Protein AF-A0A4Q5QT66-F1 (afdb_monomer)

Foldseek 3Di:
DDDDDPPDDPPFPKDKDAAQAWDKDFAAPDPPFQWWFWPDKPDPPDPTDIDGHRDIDTAHHRMMIMTTTDD

Secondary structure (DSSP, 8-state):
-PPPPPS------EEEEEESS-EEEEPP--TT--EEEEEEES-TT-----B-TT-EEEE-TTEEEEEEEE-

Sequence (71 aa):
MARSTPEYEAPNTVLVHGAETTAAVTLARADGVVSWEPLWSSHDSAELRPLEPGAEVLVSASKVVIFWAVS

Mean predicted aligned error: 8.57 Å

Radius of gyration: 13.85 Å; Cα contacts (8 Å, |Δi|>4): 134; chains: 1; bounding box: 28×31×35 Å

Structure (mmCIF, N/CA/C/O backbone):
data_AF-A0A4Q5QT66-F1
#
_entry.id   AF-A0A4Q5QT66-F1
#
loop_
_atom_site.group_PDB
_atom_site.id
_atom_site.type_symbol
_atom_site.label_atom_id
_atom_site.label_alt_id
_atom_site.label_comp_id
_atom_site.label_asym_id
_atom_site.label_entity_id
_atom_site.label_seq_id
_atom_site.pdbx_PDB_ins_code
_atom_site.Cartn_x
_atom_site.Cartn_y
_atom_site.Cartn_z
_atom_site.occupancy
_atom_site.B_iso_or_equiv
_atom_site.auth_seq_id
_atom_site.auth_comp_id
_atom_site.auth_asym_id
_atom_site.auth_atom_id
_atom_site.pdbx_PDB_model_num
ATOM 1 N N . MET A 1 1 ? 1.655 24.747 21.859 1.00 34.47 1 MET A N 1
ATOM 2 C CA . MET A 1 1 ? 0.705 23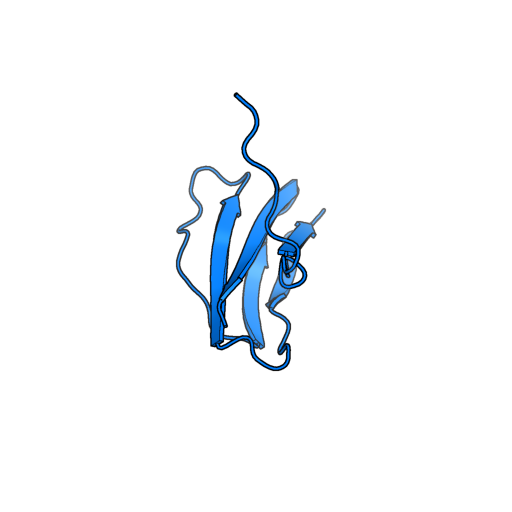.963 22.673 1.00 34.47 1 MET A CA 1
ATOM 3 C C . MET A 1 1 ? 0.582 22.596 22.030 1.00 34.47 1 MET A C 1
ATOM 5 O O . MET A 1 1 ? 0.195 22.537 20.872 1.00 34.47 1 MET A O 1
ATOM 9 N N . ALA A 1 2 ? 1.004 21.537 22.719 1.00 34.22 2 ALA A N 1
ATOM 10 C CA . ALA A 1 2 ? 0.829 20.167 22.244 1.00 34.22 2 ALA A CA 1
ATOM 11 C C . ALA A 1 2 ? -0.588 19.713 22.619 1.00 34.22 2 ALA A C 1
ATOM 13 O O . ALA A 1 2 ? -0.971 19.804 23.784 1.00 34.22 2 ALA A O 1
ATOM 14 N N . ARG A 1 3 ? -1.384 19.318 21.623 1.00 41.69 3 ARG A N 1
ATOM 15 C CA . ARG A 1 3 ? -2.728 18.768 21.812 1.00 41.69 3 ARG A CA 1
ATOM 16 C C . ARG A 1 3 ? -2.567 17.272 22.068 1.00 41.69 3 ARG A C 1
ATOM 18 O O . ARG A 1 3 ? -1.938 16.603 21.256 1.00 41.69 3 ARG A O 1
ATOM 25 N N . SER A 1 4 ? -3.073 16.793 23.204 1.00 37.59 4 SER A N 1
ATOM 26 C CA . SER A 1 4 ? -3.063 15.379 23.583 1.00 37.59 4 SER A CA 1
ATOM 27 C C . SER A 1 4 ? -3.608 14.506 22.454 1.00 37.59 4 SER A C 1
ATOM 29 O O . SER A 1 4 ? -4.667 14.808 21.899 1.00 37.59 4 SER A O 1
ATOM 31 N N . THR A 1 5 ? -2.881 13.443 22.122 1.00 43.56 5 THR A N 1
ATOM 32 C CA . THR A 1 5 ? -3.357 12.342 21.283 1.00 43.56 5 THR A CA 1
ATOM 33 C C . THR A 1 5 ? -4.599 11.748 21.955 1.00 43.56 5 THR A C 1
ATOM 35 O O . THR A 1 5 ? -4.505 11.417 23.139 1.00 43.56 5 THR A O 1
ATOM 38 N N . PRO A 1 6 ? -5.764 11.659 21.288 1.00 47.69 6 PRO A N 1
ATOM 39 C CA . PRO A 1 6 ? -6.913 10.988 21.879 1.00 47.69 6 PRO A CA 1
ATOM 40 C C . PRO A 1 6 ? -6.566 9.511 22.107 1.00 47.69 6 PRO A C 1
ATOM 42 O O . PRO A 1 6 ? -5.995 8.864 21.234 1.00 47.69 6 PRO A O 1
ATOM 45 N N . GLU A 1 7 ? -6.923 8.987 23.278 1.00 46.00 7 GLU A N 1
ATOM 46 C CA . GLU A 1 7 ? -6.697 7.618 23.780 1.00 46.00 7 GLU A CA 1
ATOM 47 C C . GLU A 1 7 ? -7.271 6.461 22.925 1.00 46.00 7 GLU A C 1
ATOM 49 O O . GLU A 1 7 ? -7.240 5.303 23.340 1.00 46.00 7 GLU A O 1
ATOM 54 N N . TYR A 1 8 ? -7.753 6.755 21.719 1.00 45.25 8 TYR A N 1
ATOM 55 C CA . TYR A 1 8 ? -8.158 5.799 20.693 1.00 45.25 8 TYR A CA 1
ATOM 56 C C . TYR A 1 8 ? -7.608 6.258 19.339 1.00 45.25 8 TYR A C 1
ATOM 58 O O . TYR A 1 8 ? -8.323 6.791 18.493 1.00 45.25 8 TYR A O 1
ATOM 66 N N . GLU A 1 9 ? -6.309 6.073 19.127 1.00 38.91 9 GLU A N 1
ATOM 67 C CA . GLU A 1 9 ? -5.769 6.061 17.774 1.00 38.91 9 GLU A CA 1
ATOM 68 C C . GLU A 1 9 ? -5.998 4.639 17.255 1.00 38.91 9 GLU A C 1
ATOM 70 O O . GLU A 1 9 ? -5.363 3.690 17.723 1.00 38.91 9 GLU A O 1
ATOM 75 N N . ALA A 1 10 ? -6.978 4.458 16.361 1.00 51.06 10 ALA A N 1
ATOM 76 C CA . ALA A 1 10 ? -7.059 3.219 15.593 1.00 51.06 10 ALA A CA 1
ATOM 77 C C . ALA A 1 10 ? -5.658 2.965 15.014 1.00 51.06 10 ALA A C 1
ATOM 79 O O . ALA A 1 10 ? -5.043 3.931 14.557 1.00 51.06 10 ALA A O 1
ATOM 80 N N . PRO A 1 11 ? -5.105 1.739 15.089 1.00 52.31 11 PRO A N 1
ATOM 81 C CA . PRO A 1 11 ? -3.747 1.489 14.633 1.00 52.31 11 PRO A CA 1
ATOM 82 C C . PRO A 1 11 ? -3.631 2.007 13.203 1.00 52.31 11 PRO A C 1
ATOM 84 O O . PRO A 1 11 ? -4.293 1.480 12.307 1.00 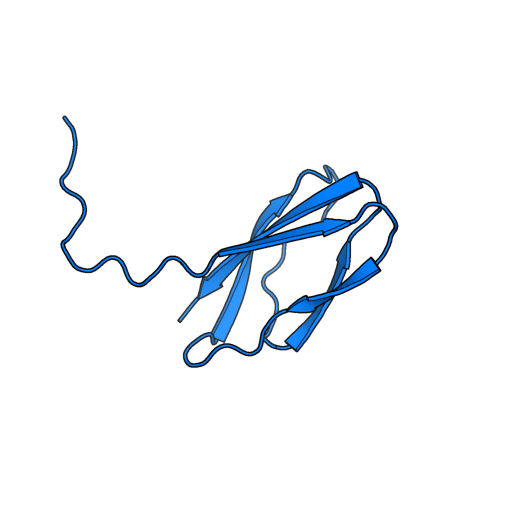52.31 11 PRO A O 1
ATOM 87 N N . ASN A 1 12 ? -2.848 3.078 13.026 1.00 52.91 12 ASN A N 1
ATOM 88 C CA . ASN A 1 12 ? -2.627 3.710 11.735 1.00 52.91 12 ASN A CA 1
ATOM 89 C C . ASN A 1 12 ? -2.109 2.618 10.805 1.00 52.91 12 ASN A C 1
ATOM 91 O O . ASN A 1 12 ? -0.953 2.200 10.897 1.00 52.91 12 ASN A O 1
ATOM 95 N N . THR A 1 13 ? -2.997 2.085 9.971 1.00 69.19 13 THR A N 1
ATOM 96 C CA . THR A 1 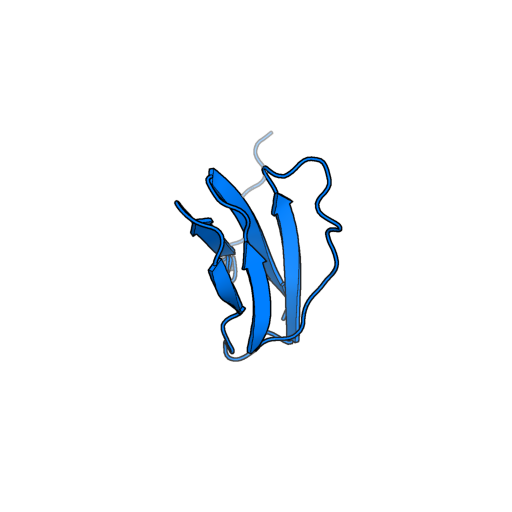13 ? -2.657 0.972 9.100 1.00 69.19 13 THR A CA 1
ATOM 97 C C . THR A 1 13 ? -1.978 1.595 7.896 1.00 69.19 13 THR A C 1
ATOM 99 O O . THR A 1 13 ? -2.615 2.045 6.947 1.00 69.19 13 THR A O 1
ATOM 102 N N . VAL A 1 14 ? -0.659 1.718 8.016 1.00 66.88 14 VAL A N 1
ATOM 103 C CA . VAL A 1 14 ? 0.213 2.284 6.996 1.00 66.88 14 VAL A CA 1
ATOM 104 C C . VAL A 1 14 ? 0.877 1.141 6.250 1.00 66.88 14 VAL A C 1
ATOM 106 O O . VAL A 1 14 ? 1.491 0.261 6.856 1.00 66.88 14 VAL A O 1
ATOM 109 N N . LEU A 1 15 ? 0.779 1.171 4.927 1.00 72.75 15 LEU A N 1
ATOM 110 C CA . LEU A 1 15 ? 1.428 0.216 4.042 1.00 72.75 15 LEU A CA 1
ATOM 111 C C . LEU A 1 15 ? 2.510 0.948 3.246 1.00 72.75 15 LEU A C 1
ATOM 113 O O . LEU A 1 15 ? 2.240 1.922 2.543 1.00 72.75 15 LEU A O 1
ATOM 117 N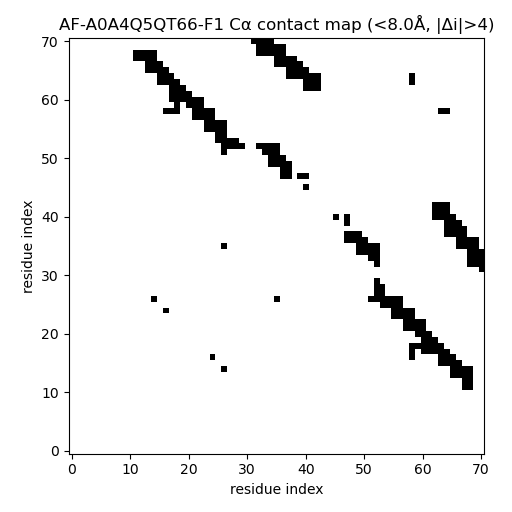 N . VAL A 1 16 ? 3.756 0.502 3.413 1.00 77.56 16 VAL A N 1
ATOM 118 C CA . VAL A 1 16 ? 4.944 1.102 2.799 1.00 77.56 16 VAL A CA 1
ATOM 119 C C . VAL A 1 16 ? 5.589 0.072 1.895 1.00 77.56 16 VAL A C 1
ATOM 121 O O . VAL A 1 16 ? 5.995 -0.994 2.360 1.00 77.56 16 VAL A O 1
ATOM 124 N N . HIS A 1 17 ? 5.745 0.410 0.620 1.00 78.50 17 HIS A N 1
ATOM 125 C CA . HIS A 1 17 ? 6.492 -0.426 -0.312 1.00 78.50 17 HIS A CA 1
ATOM 126 C C . HIS A 1 17 ? 7.628 0.349 -0.938 1.00 78.50 17 HIS A C 1
ATOM 128 O O . HIS A 1 17 ? 7.400 1.356 -1.602 1.00 78.50 17 HIS A O 1
ATOM 134 N N . GLY A 1 18 ? 8.837 -0.166 -0.731 1.00 76.06 18 GLY A N 1
ATOM 135 C CA . GLY A 1 18 ? 10.017 0.142 -1.520 1.00 76.06 18 GLY A CA 1
ATOM 136 C C . GLY A 1 18 ? 10.427 -1.098 -2.299 1.00 76.06 18 GLY A C 1
ATOM 137 O O . GLY A 1 18 ? 10.389 -2.200 -1.753 1.00 76.06 18 GLY A O 1
ATOM 138 N N . ALA A 1 19 ? 10.803 -0.932 -3.562 1.00 75.56 19 ALA A N 1
ATOM 139 C CA . ALA A 1 19 ? 11.242 -2.046 -4.391 1.00 75.56 19 ALA A CA 1
ATOM 140 C C . ALA A 1 19 ? 12.627 -1.749 -4.977 1.00 75.56 19 ALA A C 1
ATOM 142 O O . ALA A 1 19 ? 12.848 -0.674 -5.527 1.00 75.56 19 ALA A O 1
ATOM 143 N N . GLU A 1 20 ? 13.583 -2.675 -4.852 1.00 79.31 20 GLU A N 1
ATOM 144 C CA . GLU A 1 20 ? 14.917 -2.530 -5.471 1.00 79.31 20 GLU A CA 1
ATOM 145 C C . GLU A 1 20 ? 14.851 -2.666 -6.998 1.00 79.31 20 GLU A C 1
ATOM 147 O O . GLU A 1 20 ? 15.650 -2.083 -7.725 1.00 79.31 20 GLU A O 1
ATOM 152 N N . THR A 1 21 ? 13.849 -3.399 -7.481 1.00 84.12 21 THR A N 1
ATOM 153 C CA . THR A 1 21 ? 13.494 -3.553 -8.893 1.00 84.12 21 THR A CA 1
ATOM 154 C C . THR A 1 21 ? 12.037 -3.152 -9.090 1.00 84.12 21 THR A C 1
ATOM 156 O O . THR A 1 21 ? 11.296 -3.033 -8.119 1.00 84.12 21 THR A O 1
ATOM 159 N N . THR A 1 22 ? 11.606 -2.920 -10.329 1.00 86.94 22 THR A N 1
ATOM 160 C CA . THR A 1 22 ? 10.188 -2.644 -10.579 1.00 86.94 22 THR A CA 1
ATOM 161 C C . THR A 1 22 ? 9.363 -3.891 -10.279 1.00 86.94 22 THR A C 1
ATOM 163 O O . THR A 1 22 ? 9.584 -4.933 -10.895 1.00 86.94 22 THR A O 1
ATOM 166 N N . ALA A 1 23 ? 8.413 -3.778 -9.353 1.00 85.81 23 ALA A N 1
ATOM 167 C CA . ALA A 1 23 ? 7.616 -4.901 -8.882 1.00 85.81 23 ALA A CA 1
ATOM 168 C C . ALA A 1 23 ? 6.135 -4.540 -8.801 1.00 85.81 23 ALA A C 1
ATOM 170 O O . ALA A 1 23 ? 5.763 -3.429 -8.421 1.00 85.81 23 ALA A O 1
ATOM 171 N N . ALA A 1 24 ? 5.295 -5.509 -9.148 1.00 88.81 24 ALA A N 1
ATOM 172 C CA . ALA A 1 24 ? 3.872 -5.437 -8.894 1.00 88.81 24 ALA A CA 1
ATOM 173 C C . ALA A 1 24 ? 3.607 -5.820 -7.434 1.00 88.81 24 ALA A C 1
ATOM 175 O O . ALA A 1 24 ? 4.098 -6.840 -6.946 1.00 88.81 24 ALA A O 1
ATOM 176 N N . VAL A 1 25 ? 2.863 -4.978 -6.731 1.00 86.88 25 VAL A N 1
ATOM 177 C CA . VAL A 1 25 ? 2.563 -5.124 -5.312 1.00 86.88 25 VAL A CA 1
ATOM 178 C C . VAL A 1 25 ? 1.058 -5.174 -5.127 1.00 86.88 25 VAL A C 1
ATOM 180 O O . VAL A 1 25 ? 0.347 -4.264 -5.543 1.00 86.88 25 VAL A O 1
ATOM 183 N N . THR A 1 26 ? 0.571 -6.219 -4.466 1.00 90.75 26 THR A N 1
ATOM 184 C CA . THR A 1 26 ? -0.839 -6.330 -4.092 1.00 90.75 26 THR A CA 1
ATOM 185 C C . THR A 1 26 ? -1.089 -5.613 -2.769 1.00 90.75 26 THR A C 1
ATOM 187 O O . THR A 1 26 ? -0.493 -5.962 -1.749 1.00 90.75 26 THR A O 1
ATOM 190 N N . LEU A 1 27 ? -2.000 -4.641 -2.766 1.00 89.06 27 LEU A N 1
ATOM 191 C CA . LEU A 1 27 ? -2.444 -3.974 -1.545 1.00 89.06 27 LEU A CA 1
ATOM 192 C C . LEU A 1 27 ? -3.218 -4.959 -0.669 1.00 89.06 27 LEU A C 1
ATOM 194 O O . LEU A 1 27 ? -4.083 -5.690 -1.153 1.00 89.06 27 LEU A O 1
ATOM 198 N N . ALA A 1 28 ? -2.910 -4.998 0.624 1.00 85.75 28 ALA A N 1
ATOM 199 C CA . ALA A 1 28 ? -3.495 -5.987 1.518 1.00 85.75 28 ALA A CA 1
ATOM 200 C C . ALA A 1 28 ? -5.028 -5.860 1.589 1.00 85.75 28 ALA A C 1
ATOM 202 O O . ALA A 1 28 ? -5.585 -4.762 1.651 1.00 85.75 28 ALA A O 1
ATOM 203 N N . ARG A 1 29 ? -5.717 -7.006 1.615 1.00 88.25 29 ARG A N 1
ATOM 204 C CA . ARG A 1 29 ? -7.133 -7.085 1.996 1.00 88.25 29 ARG A CA 1
ATOM 205 C C . ARG A 1 29 ? -7.204 -7.180 3.516 1.00 88.25 29 ARG A C 1
ATOM 207 O O . ARG A 1 29 ? -7.132 -8.277 4.062 1.00 88.25 29 ARG A O 1
ATOM 214 N N . ALA A 1 30 ? -7.235 -6.030 4.176 1.00 82.88 30 ALA A N 1
ATOM 215 C CA . ALA A 1 30 ? -7.360 -5.934 5.625 1.00 82.88 30 ALA A CA 1
ATOM 216 C C . ALA A 1 30 ? -8.835 -5.765 6.024 1.00 82.88 30 ALA A C 1
ATOM 218 O O . ALA A 1 30 ? -9.596 -5.094 5.328 1.00 82.88 30 ALA A O 1
ATOM 219 N N . ASP A 1 31 ? -9.236 -6.401 7.126 1.00 82.56 31 ASP A N 1
ATOM 220 C CA . ASP A 1 31 ? -10.603 -6.307 7.648 1.00 82.56 31 ASP A CA 1
ATOM 221 C C . ASP A 1 31 ? -10.920 -4.865 8.068 1.00 82.56 31 ASP A C 1
ATOM 223 O O . ASP A 1 31 ? -10.084 -4.193 8.672 1.00 82.56 31 ASP A O 1
ATOM 227 N N . GLY A 1 32 ? -12.103 -4.375 7.695 1.00 84.69 32 GLY A N 1
ATOM 228 C CA . GLY A 1 32 ? -12.510 -2.992 7.949 1.00 84.69 32 GLY A CA 1
ATOM 229 C C . GLY A 1 32 ? -11.812 -1.935 7.086 1.00 84.69 32 GLY A C 1
ATOM 230 O O . GLY A 1 32 ? -12.069 -0.757 7.292 1.00 84.69 32 GLY A O 1
ATOM 231 N N . VAL A 1 33 ? -10.957 -2.302 6.125 1.00 87.50 33 VAL A N 1
ATOM 232 C CA . VAL A 1 33 ? -10.376 -1.344 5.168 1.00 87.50 33 VAL A CA 1
ATOM 233 C C . VAL A 1 33 ? -11.231 -1.300 3.908 1.00 87.50 33 VAL A C 1
ATOM 235 O O . VAL A 1 33 ? -11.375 -2.312 3.222 1.00 87.50 33 VAL A O 1
ATOM 238 N N . VAL A 1 34 ? -11.779 -0.128 3.590 1.00 91.19 34 VAL A N 1
ATOM 239 C CA . VAL A 1 34 ? -12.584 0.108 2.381 1.00 91.19 34 VAL A CA 1
ATOM 240 C C . VAL A 1 34 ? -11.752 0.671 1.234 1.00 91.19 34 VAL A C 1
ATOM 242 O O . VAL A 1 34 ? -12.057 0.401 0.078 1.00 91.19 34 VAL A O 1
ATOM 245 N N . SER A 1 35 ? -10.677 1.403 1.528 1.00 91.69 35 SER A N 1
ATOM 246 C CA . SER A 1 35 ? -9.747 1.894 0.512 1.00 91.69 35 SER A CA 1
ATOM 247 C C . SER A 1 35 ? -8.352 2.152 1.081 1.00 91.69 35 SER A C 1
ATOM 249 O O . SER A 1 35 ? -8.153 2.318 2.284 1.00 91.69 35 SER A O 1
ATOM 251 N N . TRP A 1 36 ? -7.372 2.173 0.186 1.00 90.88 36 TRP A N 1
ATOM 252 C CA . TRP A 1 36 ? -6.003 2.592 0.438 1.00 90.88 36 TRP A CA 1
ATOM 253 C C . TRP A 1 36 ? -5.770 3.909 -0.280 1.00 90.88 36 TRP A C 1
ATOM 255 O O . TRP A 1 36 ? -5.656 3.916 -1.510 1.00 90.88 36 TRP A O 1
ATOM 265 N N . GLU A 1 37 ? -5.676 5.022 0.445 1.00 92.25 37 GLU A N 1
ATOM 266 C CA . GLU A 1 37 ? -5.301 6.278 -0.207 1.00 92.25 37 GLU A CA 1
ATOM 267 C C . GLU A 1 37 ? -3.789 6.513 -0.128 1.00 92.25 37 GLU A C 1
ATOM 269 O O . GLU A 1 37 ? -3.145 6.274 0.897 1.00 92.25 37 GLU A O 1
ATOM 274 N N . PRO A 1 38 ? -3.175 6.950 -1.228 1.00 90.19 38 PRO A N 1
ATOM 275 C CA . PRO A 1 38 ? -1.769 7.287 -1.237 1.00 90.19 38 PRO A CA 1
ATOM 276 C C . PRO A 1 38 ? -1.534 8.553 -0.420 1.00 90.19 38 PRO A C 1
ATOM 278 O O . PRO A 1 38 ? -2.021 9.630 -0.753 1.00 90.19 38 PRO A O 1
ATOM 281 N N . LEU A 1 39 ? -0.726 8.419 0.623 1.00 89.06 39 LEU A N 1
ATOM 282 C CA . LEU A 1 39 ? -0.300 9.528 1.464 1.00 89.06 39 LEU A CA 1
ATOM 283 C C . LEU A 1 39 ? 0.908 10.246 0.855 1.00 89.06 39 LEU A C 1
ATOM 285 O O . LEU A 1 39 ? 1.017 11.469 0.921 1.00 89.06 39 LEU A O 1
ATOM 289 N N . TRP A 1 40 ? 1.842 9.481 0.286 1.00 89.25 40 TRP A N 1
ATOM 290 C CA . TRP A 1 40 ? 3.085 10.019 -0.257 1.00 89.25 40 TRP A CA 1
ATOM 291 C C . TRP A 1 40 ? 3.761 9.044 -1.223 1.00 89.25 40 TRP A C 1
ATOM 293 O O . TRP A 1 40 ? 3.652 7.825 -1.081 1.00 89.25 40 TRP A O 1
ATOM 303 N N . SER A 1 41 ? 4.533 9.577 -2.168 1.00 88.12 41 SER A N 1
ATOM 304 C CA .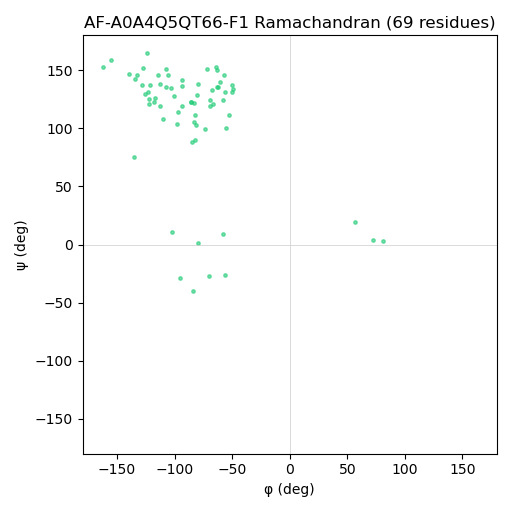 SER A 1 41 ? 5.460 8.793 -2.979 1.00 88.12 41 SER A CA 1
ATOM 305 C C . SER A 1 41 ? 6.780 9.529 -3.193 1.00 88.12 41 SER A C 1
ATOM 307 O O . SER A 1 41 ? 6.799 10.746 -3.351 1.00 88.12 41 SER A O 1
ATOM 309 N N . SER A 1 42 ? 7.880 8.774 -3.276 1.00 87.94 42 SER A N 1
ATOM 310 C CA . SER A 1 42 ? 9.176 9.283 -3.745 1.00 87.94 42 SER A CA 1
ATOM 311 C C . SER A 1 42 ? 9.277 9.367 -5.275 1.00 87.94 42 SER A C 1
ATOM 313 O O . SER A 1 42 ? 10.341 9.673 -5.828 1.00 87.94 42 SER A O 1
ATOM 315 N N . HIS A 1 43 ? 8.208 9.011 -5.987 1.00 85.75 43 HIS A N 1
ATOM 316 C CA . HIS A 1 43 ? 8.108 9.113 -7.433 1.00 85.75 43 HIS A CA 1
ATOM 317 C C . HIS A 1 43 ? 7.364 10.403 -7.796 1.00 85.75 43 HIS A C 1
ATOM 319 O O . HIS A 1 43 ? 6.145 10.464 -7.681 1.00 85.75 43 HIS A O 1
ATOM 325 N N . ASP A 1 44 ? 8.100 11.423 -8.250 1.00 76.88 44 ASP A N 1
ATOM 326 C CA . ASP A 1 44 ? 7.564 12.763 -8.549 1.00 76.88 44 ASP A CA 1
ATOM 327 C C . ASP A 1 44 ? 6.404 12.775 -9.557 1.00 76.88 44 ASP A C 1
ATOM 329 O O . ASP A 1 44 ? 5.573 13.676 -9.537 1.00 76.88 44 ASP A O 1
ATOM 333 N N . SER A 1 45 ? 6.334 11.773 -10.436 1.00 74.56 45 SER A N 1
ATOM 334 C CA . SER A 1 45 ? 5.291 11.628 -11.457 1.00 74.56 45 SER A CA 1
ATOM 335 C C . SER A 1 45 ? 4.207 10.605 -11.107 1.00 74.56 45 SER A C 1
ATOM 337 O O . SER A 1 45 ? 3.439 10.218 -11.987 1.00 74.56 45 SER A O 1
ATOM 339 N N . ALA A 1 46 ? 4.147 10.108 -9.866 1.00 76.44 46 ALA A N 1
ATOM 340 C CA . ALA A 1 46 ? 3.131 9.128 -9.490 1.00 76.44 46 ALA A CA 1
ATOM 341 C C . ALA A 1 46 ? 1.754 9.787 -9.465 1.00 76.44 46 ALA A C 1
ATOM 343 O O . ALA A 1 46 ? 1.523 10.748 -8.733 1.00 76.44 46 ALA A O 1
ATOM 344 N N . GLU A 1 47 ? 0.819 9.230 -10.228 1.00 76.19 47 GLU A N 1
ATOM 345 C CA . GLU A 1 47 ? -0.586 9.574 -10.077 1.00 76.19 47 GLU A CA 1
ATOM 346 C C . GLU A 1 47 ? -1.104 8.927 -8.786 1.00 76.19 47 GLU A C 1
ATOM 348 O O . GLU A 1 47 ? -1.372 7.725 -8.722 1.00 76.19 47 GLU A O 1
ATOM 353 N N . LEU A 1 48 ? -1.182 9.731 -7.726 1.00 82.88 48 LEU A N 1
ATOM 354 C CA . LEU A 1 48 ? -1.676 9.312 -6.422 1.00 82.88 48 LEU A CA 1
ATOM 355 C C . LEU A 1 48 ? -3.209 9.335 -6.438 1.00 82.88 48 LEU A C 1
ATOM 357 O O . LEU A 1 48 ? -3.825 10.394 -6.344 1.00 82.88 48 LEU A O 1
ATOM 361 N N . ARG A 1 49 ? -3.822 8.156 -6.559 1.00 89.94 49 ARG A N 1
ATOM 362 C CA . ARG A 1 49 ? -5.271 7.956 -6.431 1.00 89.94 49 ARG A CA 1
ATOM 363 C C . ARG A 1 49 ? -5.605 6.859 -5.417 1.00 89.94 49 ARG A C 1
ATOM 365 O O . ARG A 1 49 ? -4.798 5.941 -5.269 1.00 89.94 49 ARG A O 1
ATOM 372 N N . PRO A 1 50 ? -6.773 6.921 -4.754 1.00 92.31 50 PRO A N 1
ATOM 373 C CA . PRO A 1 50 ? -7.255 5.840 -3.904 1.00 92.31 50 PRO A CA 1
ATOM 374 C C . PRO A 1 50 ? -7.366 4.519 -4.663 1.0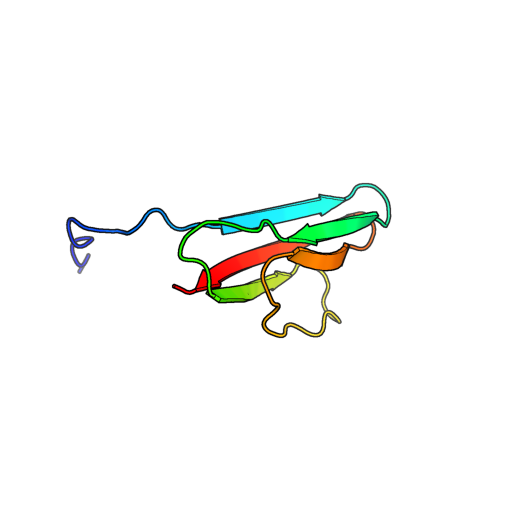0 92.31 50 PRO A C 1
ATOM 376 O O . PRO A 1 50 ? -7.685 4.496 -5.856 1.00 92.31 50 PRO A O 1
ATOM 379 N N . LEU A 1 51 ? -7.100 3.424 -3.961 1.00 93.12 51 LEU A N 1
ATOM 380 C CA . LEU A 1 51 ? -7.122 2.077 -4.512 1.00 93.12 51 LEU A CA 1
ATOM 381 C C . LEU A 1 51 ? -7.894 1.124 -3.605 1.00 93.12 51 LEU A C 1
ATOM 383 O O . LEU A 1 51 ? -7.851 1.222 -2.383 1.00 93.12 51 LEU A O 1
ATOM 387 N N . GLU A 1 52 ? -8.572 0.169 -4.226 1.00 93.69 52 GLU A N 1
ATOM 388 C CA . GLU A 1 52 ? -9.333 -0.856 -3.519 1.00 93.69 52 GLU A CA 1
ATOM 389 C C . GLU A 1 52 ? -8.400 -1.877 -2.834 1.00 93.69 52 GLU A C 1
ATOM 391 O O . GLU A 1 52 ? -7.307 -2.172 -3.340 1.00 93.69 52 GLU A O 1
ATOM 396 N N . PRO A 1 53 ? -8.820 -2.499 -1.721 1.00 92.81 53 PRO A N 1
ATOM 397 C CA . PRO A 1 53 ? -8.102 -3.623 -1.134 1.00 92.81 53 PRO A CA 1
ATOM 398 C C . PRO A 1 53 ? -7.912 -4.774 -2.134 1.00 92.81 53 PRO A C 1
ATOM 400 O O . PRO A 1 53 ? -8.848 -5.250 -2.782 1.00 92.81 53 PRO A O 1
ATOM 403 N N . GLY A 1 54 ? -6.684 -5.277 -2.243 1.00 90.94 54 GLY A N 1
ATOM 404 C CA . GLY A 1 54 ? -6.323 -6.303 -3.219 1.00 90.94 54 GLY A CA 1
ATOM 405 C C . GLY A 1 54 ? -6.039 -5.785 -4.628 1.00 90.94 54 GLY A C 1
ATOM 406 O O . GLY A 1 54 ? -5.785 -6.610 -5.506 1.00 90.94 54 GLY A O 1
ATOM 407 N N . ALA A 1 55 ? -6.077 -4.468 -4.857 1.00 91.81 55 ALA A N 1
ATOM 408 C CA . ALA A 1 55 ? -5.572 -3.872 -6.087 1.00 91.81 55 ALA A CA 1
ATOM 409 C C . ALA A 1 55 ? -4.059 -4.092 -6.226 1.00 91.81 55 ALA A C 1
ATOM 411 O O . ALA A 1 55 ? -3.337 -4.224 -5.237 1.00 91.81 55 ALA A O 1
ATOM 412 N N . GLU A 1 56 ? -3.584 -4.113 -7.468 1.00 91.25 56 GLU A N 1
ATOM 413 C CA . GLU A 1 56 ? -2.166 -4.238 -7.786 1.00 91.25 56 GLU A CA 1
ATOM 414 C C . GLU A 1 56 ? -1.587 -2.881 -8.195 1.00 91.25 56 GLU A C 1
ATOM 416 O O . GLU A 1 56 ? -2.184 -2.143 -8.983 1.00 91.25 56 GLU A O 1
ATOM 421 N N . VAL A 1 57 ? -0.416 -2.554 -7.655 1.00 88.44 57 VAL A N 1
ATOM 422 C CA . VAL A 1 57 ? 0.317 -1.317 -7.928 1.00 88.44 57 VAL A CA 1
ATOM 423 C C . VAL A 1 57 ? 1.701 -1.659 -8.435 1.00 88.44 57 VAL A C 1
ATOM 425 O O . VAL A 1 57 ? 2.425 -2.433 -7.813 1.00 88.44 57 VAL A O 1
ATOM 428 N N . LEU A 1 58 ? 2.099 -1.036 -9.540 1.00 88.81 58 LEU A N 1
ATOM 429 C CA . LEU A 1 58 ? 3.466 -1.135 -10.025 1.00 88.81 58 LEU A CA 1
ATOM 430 C C . LEU A 1 58 ? 4.350 -0.133 -9.275 1.00 88.81 58 LEU A C 1
ATOM 432 O O . LEU A 1 58 ? 4.222 1.078 -9.454 1.00 88.81 58 LEU A O 1
ATOM 436 N N . VAL A 1 59 ? 5.256 -0.636 -8.442 1.00 87.38 59 VAL A N 1
ATOM 437 C CA . VAL A 1 59 ? 6.242 0.177 -7.727 1.00 87.38 59 VAL A CA 1
ATOM 438 C C . VAL A 1 59 ? 7.548 0.133 -8.504 1.00 87.38 59 VAL A C 1
ATOM 440 O O . VAL A 1 59 ? 8.169 -0.919 -8.641 1.00 87.38 59 VAL A O 1
ATOM 443 N N . SER A 1 60 ? 7.954 1.282 -9.038 1.00 87.50 60 SER A N 1
ATOM 444 C CA . SER A 1 60 ? 9.216 1.427 -9.765 1.00 87.50 60 SER A CA 1
ATOM 445 C C . SER A 1 60 ? 10.429 1.155 -8.872 1.00 87.50 60 SER A C 1
ATOM 447 O O . SER A 1 60 ? 10.417 1.457 -7.678 1.00 87.50 60 SER A O 1
ATOM 449 N N . ALA A 1 61 ? 11.507 0.656 -9.480 1.00 86.38 61 ALA A N 1
ATOM 450 C CA . ALA A 1 61 ? 12.789 0.460 -8.807 1.00 86.38 61 ALA A CA 1
ATOM 451 C C . ALA A 1 61 ? 13.254 1.722 -8.054 1.00 86.38 61 ALA A C 1
ATOM 453 O O . ALA A 1 61 ? 13.158 2.846 -8.556 1.00 86.38 61 ALA A O 1
ATOM 454 N N . SER A 1 62 ? 13.762 1.520 -6.840 1.00 86.88 62 SER A N 1
ATOM 455 C CA . SER A 1 62 ? 14.232 2.550 -5.908 1.00 86.88 62 SER A CA 1
ATOM 456 C C . SER A 1 62 ? 13.185 3.614 -5.549 1.00 86.88 62 SER A C 1
ATOM 458 O O . SER A 1 62 ? 13.541 4.703 -5.089 1.00 86.88 62 SER A O 1
ATOM 460 N N . LYS A 1 63 ? 11.892 3.330 -5.750 1.00 88.06 63 LYS A N 1
ATOM 461 C CA . LYS A 1 63 ? 10.793 4.206 -5.338 1.00 88.06 63 LYS A CA 1
ATOM 462 C C . LYS A 1 63 ? 10.056 3.638 -4.143 1.00 88.06 63 LYS A C 1
ATOM 464 O O . LYS A 1 63 ? 10.021 2.430 -3.937 1.00 88.06 63 LYS A O 1
ATOM 469 N N . VAL A 1 64 ? 9.495 4.552 -3.359 1.00 88.94 64 VAL A N 1
ATOM 470 C CA . VAL A 1 64 ? 8.696 4.264 -2.175 1.00 88.94 64 VAL A CA 1
ATOM 471 C C . VAL A 1 64 ? 7.317 4.871 -2.368 1.00 88.94 64 VAL A C 1
ATOM 473 O O . VAL A 1 64 ? 7.197 6.006 -2.837 1.00 88.94 64 VAL A O 1
ATOM 476 N N . VAL A 1 65 ? 6.283 4.125 -2.000 1.00 88.81 65 VAL A N 1
ATOM 477 C CA . VAL A 1 65 ? 4.907 4.622 -1.914 1.00 88.81 65 VAL A CA 1
ATOM 478 C C . VAL A 1 65 ? 4.355 4.265 -0.541 1.00 88.81 65 VAL A C 1
ATOM 480 O O . VAL A 1 65 ? 4.595 3.165 -0.038 1.00 88.81 65 VAL A O 1
ATOM 483 N N . ILE A 1 66 ? 3.653 5.217 0.065 1.00 90.31 66 ILE A N 1
ATOM 484 C CA . ILE A 1 66 ? 3.021 5.092 1.372 1.00 90.31 66 ILE A CA 1
ATOM 485 C C . ILE A 1 66 ? 1.518 5.235 1.177 1.00 90.31 66 ILE A C 1
ATOM 487 O O . ILE A 1 66 ? 1.061 6.238 0.628 1.00 90.31 66 ILE A O 1
ATOM 491 N N . PHE A 1 67 ? 0.769 4.256 1.666 1.00 89.94 67 PHE A N 1
ATOM 492 C CA . PHE A 1 67 ? -0.685 4.285 1.716 1.00 89.94 67 PHE A CA 1
ATOM 493 C C . PHE A 1 67 ? -1.164 4.315 3.161 1.00 89.94 67 PHE A C 1
ATOM 495 O O . PHE A 1 67 ? -0.555 3.687 4.031 1.00 89.94 67 PHE A O 1
ATOM 502 N N . TRP A 1 68 ? -2.274 5.005 3.393 1.00 89.44 68 TRP A N 1
ATOM 503 C CA . TRP A 1 68 ? -3.058 4.874 4.616 1.00 89.44 68 TRP A CA 1
ATOM 504 C C . TRP A 1 68 ? -4.345 4.096 4.336 1.00 89.44 68 TRP A C 1
ATOM 506 O O . TRP A 1 68 ? -4.903 4.165 3.238 1.00 89.44 68 TRP A O 1
ATOM 516 N N . ALA A 1 69 ? -4.790 3.315 5.311 1.00 89.88 69 ALA A N 1
ATOM 517 C CA . ALA A 1 69 ? -6.082 2.659 5.238 1.00 89.88 69 ALA A CA 1
ATOM 518 C C . ALA A 1 69 ? -7.204 3.636 5.604 1.00 89.88 69 ALA A C 1
ATOM 520 O O . ALA A 1 69 ? -7.098 4.374 6.584 1.00 89.88 69 ALA A O 1
ATOM 521 N N . VAL A 1 70 ? -8.293 3.574 4.847 1.00 87.44 70 VAL A N 1
ATOM 522 C CA . VAL A 1 70 ? -9.569 4.208 5.176 1.00 87.44 70 VAL A CA 1
ATOM 523 C C . VAL A 1 70 ? -10.548 3.112 5.575 1.00 87.44 70 VAL A C 1
ATOM 525 O O . VAL A 1 70 ? -10.621 2.076 4.907 1.00 87.44 70 VAL A O 1
ATOM 528 N N . SER A 1 71 ? -11.281 3.351 6.661 1.00 84.31 71 SER A N 1
ATOM 529 C CA . SER A 1 71 ? -12.262 2.444 7.270 1.00 84.31 71 SER A CA 1
ATOM 530 C C . SER A 1 71 ? -13.641 3.075 7.350 1.00 84.31 71 SER A C 1
ATOM 532 O O . SER A 1 71 ? -13.704 4.298 7.608 1.00 84.31 71 SER A O 1
#

pLDDT: mean 78.69, std 16.91, range [34.22, 93.69]

Solvent-accessible surface area (backbone atoms only — not comparable to full-atom values): 4392 Å² total; per-residue (Å²): 135,88,77,80,79,65,100,72,70,71,80,81,53,66,50,76,49,71,28,87,49,69,40,80,42,70,40,69,76,52,88,73,46,69,32,34,37,57,75,47,59,73,44,95,82,61,84,77,56,73,39,51,56,56,39,76,42,80,38,48,49,78,25,39,42,33,29,36,60,39,109

Nearest PDB structures (foldseek):
  7df1-assembly4_D  TM=5.567E-01  e=6.507E-02  Homo sapiens
  6o2k-assembly1_B  TM=5.381E-01  e=1.196E+00  Drosophila melanogaster
  6xwv-assembly1_C  TM=5.414E-01  e=1.340E+00  Drosophila melanogaster
  6xwu-assembly1_A-2  TM=5.367E-01  e=1.888E+00  Drosophila melanogaster
  6xwv-assembly1_B  TM=3.548E-01  e=1.502E+00  Drosophila melanogaster

=== Feature glossary ===
Feature key, reading from the visual/contextual features back to the raw sequence:

Rendered structure images. Six rendered views show the 3D structure from the faces of a cube — i.e. along ±x, ±y, ±z. Rendering representation is drawn randomly per protein from cartoon (secondary-structure ribbons), sticks (backbone bonds), or molecular surface; coloring is either N→C rainbow (blue at the N-terminus through red at the C-terminus) or one color per chain.

Contact-map, Ramachandran, and PAE plots. The contact map is a binary N×N matrix image: pixel (i, j) is dark where Cα_i and Cα_j are within 8 Å and |i−j|>4. Because the |i−j|>4 filter removes local helical contacts, off-diagonal stripes parallel to the main diagonal indicate parallel β-sheets; stripes perpendicular to it indicate antiparallel β-sheets. The Ramachandran plot scatters every residue's (φ, ψ) pair against the sterically allowed regions. The PAE heatmap renders the predicted-aligned-error matrix.

InterPro / GO / CATH / organism. Database cross-references. InterPro integrates a dozen domain/family signature databases into unified entries with residue-range hits. GO terms attach function/process/location labels with evidence codes. CATH codes position the fold in a four-level structural taxonomy. Organism is the NCBI-taxonomy species name.

Nearest PDB structures. The Foldseek neighbor list gives the closest experimentally determined structures in the PDB, ranked by structural alignment. TM-score near 1 means near-identical fold; near 0.3 means only rough topology match. This is how one finds what a novel AlphaFold prediction most resembles in the solved-structure universe.

Predicted aligned error. PAE(i, j) answers: if I align the predicted and true structures on residue i, how far off (in Å) do I expect residue j to be? A block-diagonal PAE matrix with low values on the blocks and high values off-diagonal is the signature of a multi-domain protein with confidently predicted domains but uncertain inter-domain orientation.

Solvent-accessible surface area. Accessible surface area quantifies burial. A residue with SASA nea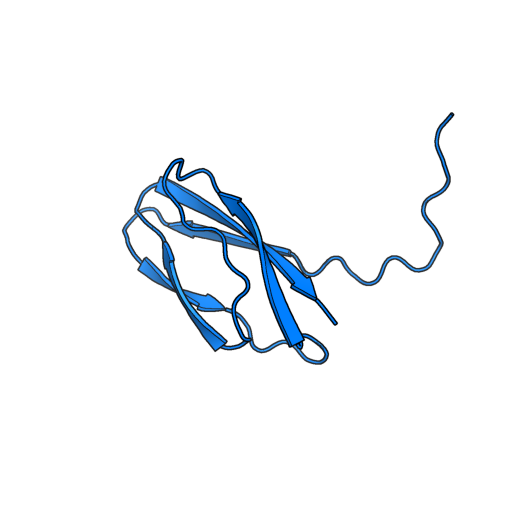r zero is packed into the hydrophobic core; one with SASA >100 Å² sits on the surface. Computed here via the Shrake–Rupley numerical algorithm with a 1.4 Å probe.

B-factor. B-factor (Debye–Waller factor) reflects atomic displacement in the crystal lattice. It is an experimental observable (units Å²), not a prediction; low values mean the atom is pinned down, high values mean it moves or is heterogeneous across the crystal.

pLDDT. For AlphaFold models, the B-factor field carries pLDDT — the model's own estimate of local accuracy on a 0–100 scale. Regions with pLDDT<50 should be treated as essentially unmodeled; they often correspond to intrinsically disordered segments.

Backbone torsions (φ/ψ). φ (phi) and ψ (psi) are the two rotatable backbone dihedrals per residue: φ is the C(i-1)–N–Cα–C torsion, ψ is the N–Cα–C–N(i+1) torsion, both in degrees on (−180°, 180°]. α-helical residues cluster near (−60°, −45°); β-strand residues near (−120°, +130°). A Ramachandran plot is simply a scatter of (φ, ψ) for every residue.

Radius 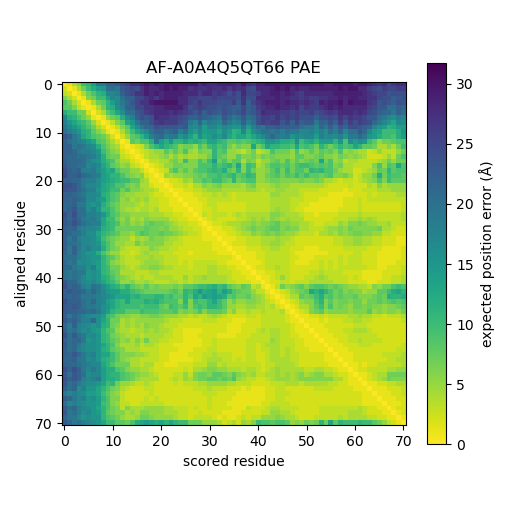of gyration, Cα contacts, bounding box. Radius of gyration (Rg) is the root-mean-square distance of Cα atoms from their centroid — a single number for overall size and compactness. A globular domain of N residues has Rg ≈ 2.2·N^0.38 Å; an extended or disordered chain has a much larger Rg. The Cα contact count is the number of residue pairs whose Cα atoms are within 8 Å and are more than four positions apart in sequence — a standard proxy for tertiary packing density. The bounding box is the smallest axis-aligned box enclosing all Cα atoms.

Secondary structure (3-state, P-SEA). Three-state secondary structure (P-SEA) collapses the eight DSSP classes into helix (a), strand (b), and coil (c). P-SEA assigns these from Cα geometry alone — dis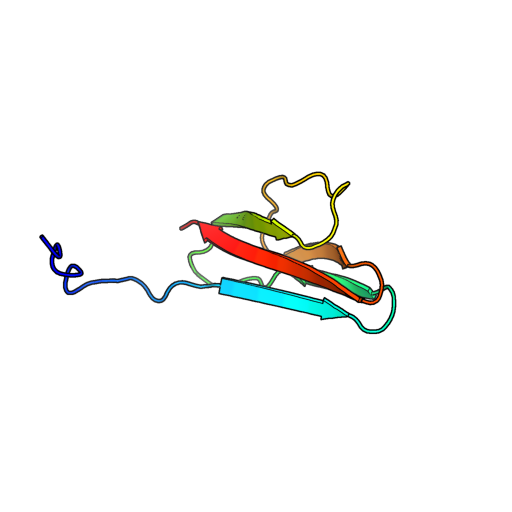tances and angles — without requiring backbone oxygens, so it works on any Cα trace.

Secondary structure (8-state, DSSP). DSSP 8-state secondary structure assigns each residue one of H (α-helix), G (3₁₀-helix), I (π-helix), E (extended β-strand), B (isolated β-bridge), T (hydrogen-bonded turn), S (bend), or '-' (coil). The assignment is computed from backbone hydrogen-bond geometry via the Kabsch–Sander algorithm.

Foldseek 3Di. A 3Di character summarizes, for each residue, the relative orientation of the Cα frame of its nearest spatial neighbor. Because it encodes fold topology rather than chemistry, 3Di alignments detect remote structural similarity that sequence alignment misses.

mmCIF coordinates. The mmCIF block holds the 3D Cartesian coordinates of each backbone atom (N, Cα, C, O) in ångströms. mmCIF is the PDB's canonical archive format — a tagged-loop text representation of the atomic model.

Sequence. Sequence gives the chain of amino acids in standard one-letter code (A=alanine, C=cysteine, …, Y=tyrosine), read N→C. It is the only feature that is directly encoded by the gene; all structural features are derived from the folded form of this sequence.